Protein AF-R9LZA1-F1 (afdb_monomer_lite)

Foldseek 3Di:
DPDDDPPQDPDLVSVCVVVVHDSVVSVVVQVVCLQQQQKDKDFDADPVRHTPDIDIDGHPHRDDNPPPPPDD

pLDDT: mean 79.56, std 16.11, range [39.75, 94.44]

Sequence (72 aa):
MLLLLEEWDYTVQGLTYINREQVNAIRQAVHELERAGYIVRARERDSRGRLRGAEYTIYEQPQVPSAFPALN

Secondary structure (DSSP, 8-state):
-----TT---SHHHHHHHHT--HHHHHHHHHHHHHTTSEEEEEEE-TTS-EEEEEEEE-SS-----------

Structure (mmCIF, N/CA/C/O backbone):
data_AF-R9LZA1-F1
#
_entry.id   AF-R9LZA1-F1
#
loop_
_atom_site.group_PDB
_atom_site.id
_atom_site.type_symbol
_atom_site.label_atom_id
_atom_site.label_alt_id
_atom_site.label_comp_id
_atom_site.label_asym_id
_atom_site.label_entity_id
_atom_site.label_seq_id
_atom_site.pdbx_PDB_ins_code
_atom_site.Cartn_x
_atom_site.Cartn_y
_atom_site.Cartn_z
_atom_site.occupancy
_atom_site.B_iso_or_equiv
_atom_site.auth_seq_id
_atom_site.auth_comp_id
_atom_site.auth_asym_id
_atom_site.auth_atom_id
_atom_site.pdbx_PDB_model_num
ATOM 1 N N . MET A 1 1 ? -12.977 11.051 -8.571 1.00 39.75 1 MET A N 1
ATOM 2 C CA . MET A 1 1 ? -12.614 9.990 -9.539 1.00 39.75 1 MET A CA 1
ATOM 3 C C . MET A 1 1 ? -11.203 10.271 -10.024 1.00 39.75 1 MET A C 1
ATOM 5 O O . MET A 1 1 ? -11.019 11.205 -10.794 1.00 39.75 1 MET A O 1
ATOM 9 N N . LEU A 1 2 ? -10.207 9.543 -9.512 1.00 44.75 2 LEU A N 1
ATOM 10 C CA . LEU A 1 2 ? -8.857 9.590 -10.072 1.00 44.75 2 LEU A CA 1
ATOM 11 C C . LEU A 1 2 ? -8.906 8.822 -11.397 1.00 44.75 2 LEU A C 1
ATOM 13 O O . LEU A 1 2 ? -9.113 7.612 -11.407 1.00 44.75 2 LEU A O 1
ATOM 17 N N . LEU A 1 3 ? -8.827 9.549 -12.510 1.00 42.97 3 LEU A N 1
ATOM 18 C CA . LEU A 1 3 ? -8.687 8.968 -13.840 1.00 42.97 3 LEU A CA 1
ATOM 19 C C . LEU A 1 3 ? -7.307 8.303 -13.886 1.00 42.97 3 LEU A C 1
ATOM 21 O O . LEU A 1 3 ? -6.299 9.008 -13.877 1.00 42.97 3 LEU A O 1
ATOM 25 N N . LEU A 1 4 ? -7.261 6.966 -13.857 1.00 54.53 4 LEU A N 1
ATOM 26 C CA . LEU A 1 4 ? -6.024 6.227 -14.098 1.00 54.53 4 LEU A CA 1
ATOM 27 C C . LEU A 1 4 ? -5.529 6.604 -15.494 1.00 54.53 4 LEU A C 1
ATOM 29 O O . LEU A 1 4 ? -6.130 6.224 -16.497 1.00 54.53 4 LEU A O 1
ATOM 33 N N . LEU A 1 5 ? -4.440 7.366 -15.551 1.00 58.19 5 LEU A N 1
ATOM 34 C CA . LEU A 1 5 ? -3.637 7.440 -16.761 1.00 58.19 5 LEU A CA 1
ATOM 35 C C . LEU A 1 5 ? -3.090 6.031 -17.013 1.00 58.19 5 LEU A C 1
ATOM 37 O O . LEU A 1 5 ? -2.579 5.399 -16.089 1.00 58.19 5 LEU A O 1
ATOM 41 N N . GLU A 1 6 ? -3.198 5.556 -18.254 1.00 59.69 6 GLU A N 1
ATOM 42 C CA . GLU A 1 6 ? -2.832 4.194 -18.683 1.00 59.69 6 GLU A CA 1
ATOM 43 C C . GLU A 1 6 ? -1.354 3.823 -18.417 1.00 59.69 6 GLU A C 1
ATOM 45 O O . GLU A 1 6 ? -0.969 2.669 -18.573 1.00 59.69 6 GLU A O 1
ATOM 50 N N . GLU A 1 7 ? -0.531 4.774 -17.961 1.00 63.34 7 GLU A N 1
ATOM 51 C CA . GLU A 1 7 ? 0.915 4.629 -17.754 1.00 63.34 7 GLU A CA 1
ATOM 52 C C . GLU A 1 7 ? 1.376 4.742 -16.289 1.00 63.34 7 GLU A C 1
ATOM 54 O O . GLU A 1 7 ? 2.578 4.720 -16.020 1.00 63.34 7 GLU A O 1
ATOM 59 N N . TRP A 1 8 ? 0.474 4.896 -15.312 1.00 67.06 8 TRP A N 1
ATOM 60 C CA . TRP A 1 8 ? 0.916 5.047 -13.919 1.00 67.06 8 TRP A CA 1
ATOM 61 C C . TRP A 1 8 ? 1.333 3.708 -13.294 1.00 67.06 8 TRP A C 1
ATOM 63 O O . TRP A 1 8 ? 0.519 2.813 -13.073 1.00 67.06 8 TRP A O 1
ATOM 73 N N . ASP A 1 9 ? 2.618 3.599 -12.948 1.00 71.81 9 ASP A N 1
ATOM 74 C CA . ASP A 1 9 ? 3.158 2.501 -12.147 1.00 71.81 9 ASP A CA 1
ATOM 75 C C . ASP A 1 9 ? 2.907 2.762 -10.651 1.00 71.81 9 ASP A C 1
ATOM 77 O O . ASP A 1 9 ? 3.648 3.479 -9.974 1.00 71.81 9 ASP A O 1
ATOM 81 N N . TYR A 1 10 ? 1.837 2.161 -10.129 1.00 73.56 10 TYR A N 1
ATOM 82 C CA . TYR A 1 10 ? 1.451 2.236 -8.715 1.00 73.56 10 TYR A CA 1
ATOM 83 C C . TYR A 1 10 ? 2.224 1.262 -7.815 1.00 73.56 10 TYR A C 1
ATOM 85 O O . TYR A 1 10 ? 1.892 1.100 -6.637 1.00 73.56 10 TYR A O 1
ATOM 93 N N . THR A 1 11 ? 3.255 0.589 -8.331 1.00 82.81 11 THR A N 1
ATOM 94 C CA . THR A 1 11 ? 4.145 -0.189 -7.474 1.0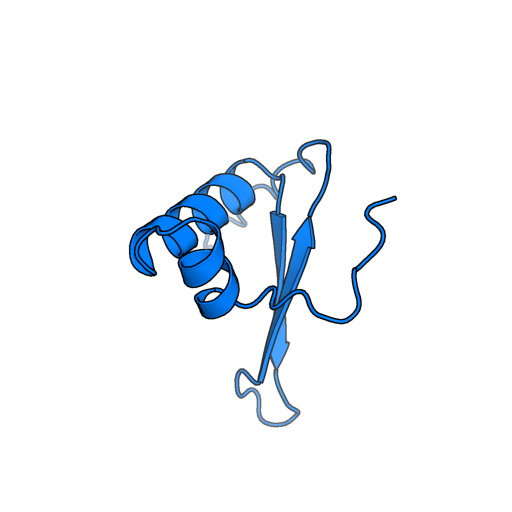0 82.81 11 THR A CA 1
ATOM 95 C C . THR A 1 11 ? 4.962 0.739 -6.577 1.00 82.81 11 THR A C 1
ATOM 97 O O . THR A 1 11 ? 5.183 1.915 -6.862 1.00 82.81 11 THR A O 1
ATOM 100 N N . VAL A 1 12 ? 5.494 0.189 -5.484 1.00 82.50 12 VAL A N 1
ATOM 101 C CA . VAL A 1 12 ? 6.438 0.919 -4.622 1.00 82.50 12 VAL A CA 1
ATOM 102 C C . VAL A 1 12 ? 7.629 1.458 -5.430 1.00 82.50 12 VAL A C 1
ATOM 104 O O . VAL A 1 12 ? 8.131 2.531 -5.115 1.00 82.50 12 VAL A O 1
ATOM 107 N N . GLN A 1 13 ? 8.068 0.748 -6.476 1.00 83.44 13 GLN A N 1
ATOM 108 C CA . GLN A 1 13 ? 9.164 1.192 -7.341 1.00 83.44 13 GLN A CA 1
ATOM 109 C C . GLN A 1 13 ? 8.759 2.383 -8.218 1.00 83.44 13 GLN A C 1
ATOM 111 O O . GLN A 1 13 ? 9.499 3.367 -8.265 1.00 83.44 13 GLN A O 1
ATOM 116 N N . GLY A 1 14 ? 7.578 2.337 -8.839 1.00 84.38 14 GLY A N 1
ATOM 117 C CA . GLY A 1 14 ? 7.034 3.463 -9.599 1.00 84.38 14 GLY A CA 1
ATOM 118 C C . GLY A 1 14 ? 6.831 4.709 -8.735 1.00 84.38 14 GLY A C 1
ATOM 119 O O . GLY A 1 14 ? 7.267 5.803 -9.094 1.00 84.38 14 GLY A O 1
ATOM 120 N N . LEU A 1 15 ? 6.298 4.542 -7.521 1.00 85.56 15 LEU A N 1
ATOM 121 C CA . LEU A 1 15 ? 6.134 5.635 -6.557 1.00 85.56 15 LEU A CA 1
ATOM 122 C C . LEU A 1 15 ? 7.471 6.240 -6.102 1.00 85.56 15 LEU A C 1
ATOM 124 O O . LEU A 1 15 ? 7.563 7.460 -5.962 1.00 85.56 15 LEU A O 1
ATOM 128 N N . THR A 1 16 ? 8.506 5.419 -5.901 1.00 85.81 16 THR A N 1
ATOM 129 C CA . THR A 1 16 ? 9.879 5.879 -5.628 1.00 85.81 16 THR A CA 1
ATOM 130 C C . THR A 1 16 ? 10.407 6.734 -6.777 1.00 85.81 16 THR A C 1
ATOM 132 O O . THR A 1 16 ? 10.947 7.812 -6.535 1.00 85.81 16 THR A O 1
ATOM 135 N N . TYR A 1 17 ? 10.218 6.293 -8.022 1.00 83.81 17 TYR A N 1
ATOM 136 C CA . TYR A 1 17 ? 10.665 7.036 -9.199 1.00 83.81 17 TYR A CA 1
ATOM 137 C C . TYR A 1 17 ? 9.968 8.400 -9.324 1.00 83.81 17 TYR A C 1
ATOM 139 O O . TYR A 1 17 ? 10.632 9.417 -9.528 1.00 83.81 17 TYR A O 1
ATOM 147 N N . ILE A 1 18 ? 8.645 8.437 -9.135 1.00 84.06 18 ILE A N 1
ATOM 148 C CA . ILE A 1 18 ? 7.833 9.655 -9.281 1.00 84.06 18 ILE A CA 1
ATOM 149 C C . ILE A 1 18 ? 8.121 10.666 -8.165 1.00 84.06 18 ILE A C 1
ATOM 151 O O . ILE A 1 18 ? 8.360 11.840 -8.441 1.00 84.06 18 ILE A O 1
ATOM 155 N N . ASN A 1 19 ? 8.132 10.223 -6.904 1.00 81.69 19 ASN A N 1
ATOM 156 C CA . ASN A 1 19 ? 8.340 11.116 -5.758 1.00 81.69 19 ASN A CA 1
ATOM 157 C C . ASN A 1 19 ? 9.817 11.475 -5.546 1.00 81.69 19 ASN A C 1
ATOM 159 O O . ASN A 1 19 ? 10.114 12.363 -4.755 1.00 81.69 19 ASN A O 1
ATOM 163 N N . ARG A 1 20 ? 10.741 10.805 -6.255 1.00 84.62 20 ARG A N 1
ATOM 164 C CA . ARG A 1 20 ? 12.200 10.914 -6.063 1.00 84.62 20 ARG A CA 1
ATOM 165 C C . ARG A 1 20 ? 12.638 10.584 -4.633 1.00 84.62 20 ARG A C 1
ATOM 167 O O . ARG A 1 20 ? 13.665 11.062 -4.160 1.00 84.62 20 ARG A O 1
ATOM 174 N N . GLU A 1 21 ? 11.861 9.737 -3.973 1.00 86.44 21 GLU A N 1
ATOM 175 C CA . GLU A 1 21 ? 12.074 9.293 -2.602 1.00 86.44 21 GLU A CA 1
ATOM 176 C C . GLU A 1 21 ? 12.590 7.860 -2.579 1.00 86.44 21 GLU A C 1
ATOM 178 O O . GLU A 1 21 ? 12.275 7.050 -3.451 1.00 86.44 21 GLU A O 1
ATOM 183 N N . GLN A 1 22 ? 13.351 7.506 -1.546 1.00 89.31 22 GLN A N 1
ATOM 184 C CA . GLN A 1 22 ? 13.860 6.142 -1.412 1.00 89.31 22 GLN A CA 1
ATOM 185 C C . GLN A 1 22 ? 12.725 5.135 -1.165 1.00 89.31 22 GLN A C 1
ATOM 187 O O . GLN A 1 22 ? 11.723 5.436 -0.519 1.00 89.31 22 GLN A O 1
ATOM 192 N N . VAL A 1 23 ? 12.922 3.886 -1.599 1.00 87.75 23 VAL A N 1
ATOM 193 C CA . VAL A 1 23 ? 11.950 2.785 -1.429 1.00 87.75 23 VAL A CA 1
ATOM 194 C C . VAL A 1 23 ? 11.484 2.633 0.022 1.00 87.75 23 VAL A C 1
ATOM 196 O O . VAL A 1 23 ? 10.310 2.371 0.273 1.00 87.75 23 VAL A O 1
ATOM 199 N N . ASN A 1 24 ? 12.382 2.823 0.990 1.00 91.19 24 ASN A N 1
ATOM 200 C CA . ASN A 1 24 ? 12.035 2.727 2.407 1.00 91.19 24 ASN A CA 1
ATOM 201 C C . ASN A 1 24 ? 11.134 3.880 2.871 1.00 91.19 24 ASN A C 1
ATOM 203 O O . ASN A 1 24 ? 10.227 3.640 3.663 1.00 91.19 24 ASN A O 1
ATOM 207 N N . ALA A 1 25 ? 11.334 5.094 2.348 1.00 90.19 25 ALA A N 1
ATOM 208 C CA . ALA A 1 25 ? 10.489 6.244 2.657 1.00 90.19 25 ALA A CA 1
ATOM 209 C C . ALA A 1 25 ? 9.066 6.038 2.117 1.00 90.19 25 ALA A C 1
ATOM 211 O O . ALA A 1 25 ? 8.099 6.211 2.854 1.00 90.19 25 ALA A O 1
ATOM 212 N N . ILE A 1 26 ? 8.931 5.540 0.881 1.00 90.62 26 ILE A N 1
ATOM 213 C CA . ILE A 1 26 ? 7.623 5.196 0.302 1.00 90.62 26 ILE A CA 1
ATOM 214 C C . ILE A 1 26 ? 6.920 4.104 1.115 1.00 90.62 26 ILE A C 1
ATOM 216 O O . ILE A 1 26 ? 5.739 4.234 1.430 1.00 90.62 26 ILE A O 1
ATOM 220 N N . ARG A 1 27 ? 7.632 3.035 1.502 1.00 90.88 27 ARG A N 1
ATOM 221 C CA . ARG A 1 27 ? 7.045 1.977 2.348 1.00 90.88 27 ARG A CA 1
ATOM 222 C C . ARG A 1 27 ? 6.554 2.522 3.683 1.00 90.88 27 ARG A C 1
ATOM 224 O O . ARG A 1 27 ? 5.488 2.113 4.136 1.00 90.88 27 ARG A O 1
ATOM 231 N N . GLN A 1 28 ? 7.323 3.418 4.294 1.00 94.44 28 GLN A N 1
ATOM 232 C CA . GLN A 1 28 ? 6.966 4.017 5.570 1.00 94.44 28 GLN A CA 1
ATOM 233 C C . GLN A 1 28 ? 5.731 4.912 5.438 1.00 94.44 28 GLN A C 1
ATOM 235 O O . GLN A 1 28 ? 4.795 4.754 6.214 1.00 94.44 28 GLN A O 1
ATOM 240 N N . ALA A 1 29 ? 5.670 5.754 4.404 1.00 91.62 29 ALA A N 1
ATOM 241 C CA . ALA A 1 29 ? 4.504 6.588 4.127 1.00 91.62 29 ALA A CA 1
ATOM 242 C C . ALA A 1 29 ? 3.235 5.746 3.903 1.00 91.62 29 ALA A C 1
ATOM 244 O O . ALA A 1 29 ? 2.195 6.010 4.504 1.00 91.62 29 ALA A O 1
ATOM 245 N N . VAL A 1 30 ? 3.323 4.674 3.103 1.00 91.12 30 VAL A N 1
ATOM 246 C CA . VAL A 1 30 ? 2.201 3.738 2.902 1.00 91.12 30 VAL A CA 1
ATOM 247 C C . VAL A 1 30 ? 1.783 3.095 4.225 1.00 91.12 30 VAL A C 1
ATOM 249 O O . VAL A 1 30 ? 0.593 2.996 4.508 1.00 91.12 30 VAL A O 1
ATOM 252 N N . HIS A 1 31 ? 2.739 2.692 5.065 1.00 92.06 31 HIS A N 1
ATOM 253 C CA . HIS A 1 31 ? 2.441 2.102 6.367 1.00 92.06 31 HIS A CA 1
ATOM 254 C C . HIS A 1 31 ? 1.759 3.087 7.331 1.00 92.06 31 HIS A C 1
ATOM 256 O O . HIS A 1 31 ? 0.839 2.709 8.055 1.00 92.06 31 HIS A O 1
ATOM 262 N N . GLU A 1 32 ? 2.178 4.349 7.342 1.00 94.12 32 GLU A N 1
ATOM 263 C CA . GLU A 1 32 ? 1.559 5.398 8.155 1.00 94.12 32 GLU A CA 1
ATOM 264 C C . GLU A 1 32 ? 0.125 5.690 7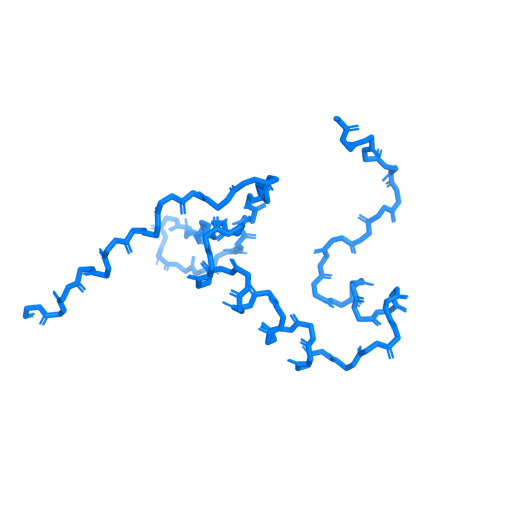.698 1.00 94.12 32 GLU A C 1
ATOM 266 O O . GLU A 1 32 ? -0.774 5.780 8.534 1.00 94.12 32 GLU A O 1
ATOM 271 N N . LEU A 1 33 ? -0.117 5.728 6.384 1.00 93.12 33 LEU A N 1
ATOM 272 C CA . LEU A 1 33 ? -1.458 5.869 5.812 1.00 93.12 33 LEU A CA 1
ATOM 273 C C . LEU A 1 33 ? -2.349 4.648 6.085 1.00 93.12 33 LEU A C 1
ATOM 275 O O . LEU A 1 33 ? -3.535 4.822 6.368 1.00 93.12 33 LEU A O 1
ATOM 279 N N . GLU A 1 34 ? -1.794 3.429 6.062 1.00 92.50 34 GLU A N 1
ATOM 280 C CA . GLU A 1 34 ? -2.496 2.213 6.505 1.00 92.50 34 GLU A CA 1
ATOM 281 C C . GLU A 1 34 ? -2.938 2.355 7.972 1.00 92.50 34 GLU A C 1
ATOM 283 O O . GLU A 1 34 ? -4.103 2.146 8.304 1.00 92.50 34 GLU A O 1
ATOM 288 N N . ARG A 1 35 ? -2.024 2.766 8.863 1.00 91.75 35 ARG A N 1
ATOM 289 C CA . ARG A 1 35 ? -2.317 2.940 10.298 1.00 91.75 35 ARG A CA 1
ATOM 290 C C . ARG A 1 35 ? -3.323 4.050 10.575 1.00 91.75 35 ARG A C 1
ATOM 292 O O . ARG A 1 35 ? -4.102 3.936 11.517 1.00 91.75 35 ARG A O 1
ATOM 299 N N . ALA A 1 36 ? -3.290 5.111 9.779 1.00 92.50 36 ALA A N 1
ATOM 300 C CA . ALA A 1 36 ? -4.229 6.217 9.873 1.00 92.50 36 ALA A CA 1
ATOM 301 C C . ALA A 1 36 ? -5.605 5.893 9.258 1.00 92.50 36 ALA A C 1
ATOM 303 O O . ALA A 1 36 ? -6.529 6.684 9.419 1.00 92.50 36 ALA A O 1
ATOM 304 N N . GLY A 1 37 ? -5.761 4.742 8.592 1.00 92.62 37 GLY A N 1
ATOM 305 C CA . GLY A 1 37 ? -7.028 4.280 8.015 1.00 92.62 37 GLY A CA 1
ATOM 306 C C . GLY A 1 37 ? -7.289 4.752 6.583 1.00 92.62 37 GLY A C 1
ATOM 307 O O . GLY A 1 37 ? -8.352 4.479 6.035 1.00 92.62 37 GLY A O 1
ATOM 308 N N . TYR A 1 38 ? -6.345 5.444 5.948 1.00 93.81 38 TYR A N 1
ATOM 309 C CA . TYR A 1 38 ? -6.499 5.920 4.568 1.00 93.81 38 TYR A CA 1
ATOM 310 C C . TYR A 1 38 ? -6.192 4.843 3.529 1.00 93.81 38 TYR A C 1
ATOM 312 O O . TYR A 1 38 ? -6.660 4.933 2.398 1.00 93.81 38 TYR A O 1
ATOM 320 N N . ILE A 1 39 ? -5.411 3.825 3.897 1.00 92.38 39 ILE A N 1
ATOM 321 C CA . ILE A 1 39 ? -5.090 2.697 3.023 1.00 92.38 39 ILE A CA 1
ATOM 322 C C . IL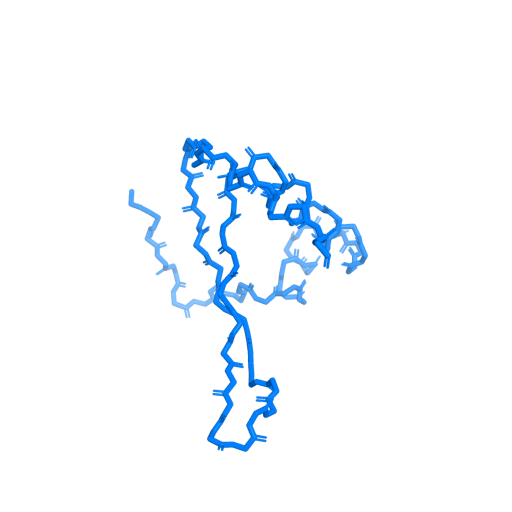E A 1 39 ? -5.539 1.397 3.680 1.00 92.38 39 ILE A C 1
ATOM 324 O O . ILE A 1 39 ? -5.206 1.115 4.828 1.00 92.38 39 ILE A O 1
ATOM 328 N N . VAL A 1 40 ? -6.243 0.562 2.922 1.00 90.12 40 VAL A N 1
ATOM 329 C CA . VAL A 1 40 ? -6.531 -0.823 3.299 1.00 90.12 40 VAL A CA 1
ATOM 330 C C . VAL A 1 40 ? -5.753 -1.748 2.376 1.00 90.12 40 VAL A C 1
ATOM 332 O O . VAL A 1 40 ? -5.829 -1.621 1.155 1.00 90.12 40 VAL A O 1
ATOM 335 N N . ARG A 1 41 ? -5.000 -2.687 2.959 1.00 89.69 41 ARG A N 1
ATOM 336 C CA . ARG A 1 41 ? -4.213 -3.676 2.215 1.00 89.69 41 ARG A CA 1
ATOM 337 C C . ARG A 1 41 ? -4.836 -5.063 2.308 1.00 89.69 41 ARG A C 1
ATOM 339 O O . ARG A 1 41 ? -4.823 -5.673 3.380 1.00 89.69 41 ARG A O 1
ATOM 346 N N . ALA A 1 42 ? -5.247 -5.611 1.172 1.00 87.94 42 ALA A N 1
ATOM 347 C CA . ALA A 1 42 ? -5.595 -7.018 1.031 1.00 87.94 42 ALA A CA 1
ATOM 348 C C . ALA A 1 42 ? -4.38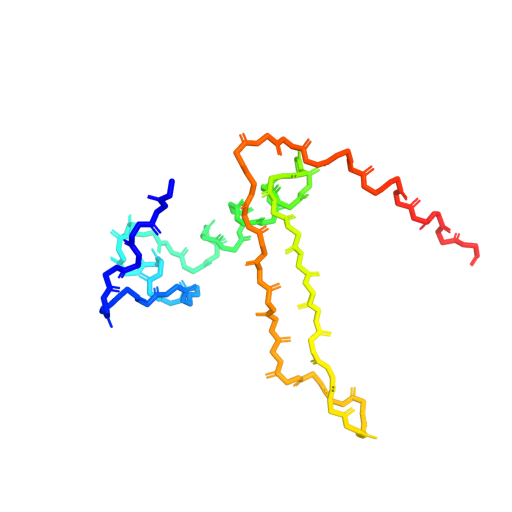3 -7.799 0.503 1.00 87.94 42 ALA A C 1
ATOM 350 O O . ALA A 1 42 ? -3.712 -7.381 -0.436 1.00 87.94 42 ALA A O 1
ATOM 351 N N . ARG A 1 43 ? -4.051 -8.930 1.131 1.00 87.94 43 ARG A N 1
ATOM 352 C CA . ARG A 1 43 ? -2.959 -9.807 0.681 1.00 87.94 43 ARG A CA 1
ATOM 353 C C . ARG A 1 43 ? -3.545 -10.993 -0.061 1.00 87.94 43 ARG A C 1
ATOM 355 O O . ARG A 1 43 ? -4.222 -11.814 0.553 1.00 87.94 43 ARG A O 1
ATOM 362 N N . GLU A 1 44 ? -3.223 -11.120 -1.339 1.00 86.44 44 GLU A N 1
ATOM 363 C CA . GLU A 1 44 ? -3.640 -12.273 -2.126 1.00 86.44 44 GLU A CA 1
ATOM 364 C C . GLU A 1 44 ? -2.721 -13.462 -1.864 1.00 86.44 44 GLU A C 1
ATOM 366 O O . GLU A 1 44 ? -1.486 -13.353 -1.888 1.00 86.44 44 GLU A O 1
ATOM 371 N N . ARG A 1 45 ? -3.334 -14.622 -1.626 1.00 88.50 45 ARG A N 1
ATOM 372 C CA . ARG A 1 45 ? -2.637 -15.901 -1.512 1.00 88.50 45 ARG A CA 1
ATOM 373 C C . ARG A 1 45 ? -3.134 -16.854 -2.587 1.00 88.50 45 ARG A C 1
ATOM 375 O O . ARG A 1 45 ? -4.315 -16.856 -2.914 1.00 88.50 45 ARG A O 1
ATOM 382 N N . ASP A 1 46 ? -2.230 -17.661 -3.127 1.00 86.44 46 ASP A N 1
ATOM 383 C CA . ASP A 1 46 ? -2.601 -18.733 -4.047 1.00 86.44 46 ASP A CA 1
ATOM 384 C C . ASP A 1 46 ? -3.263 -19.914 -3.309 1.00 86.44 46 ASP A C 1
ATOM 386 O O . ASP A 1 46 ? -3.311 -19.969 -2.077 1.00 86.44 46 ASP A O 1
ATOM 390 N N . SER A 1 47 ? -3.742 -20.904 -4.066 1.00 86.50 47 SER A N 1
ATOM 391 C CA . SER A 1 47 ? -4.347 -22.130 -3.520 1.00 86.50 47 SER A CA 1
ATOM 392 C C . SER A 1 47 ? -3.388 -22.987 -2.680 1.00 86.50 47 SER A C 1
ATOM 394 O O . SER A 1 47 ? -3.818 -23.936 -2.031 1.00 86.50 47 SER A O 1
ATOM 396 N N . ARG A 1 48 ? -2.090 -22.657 -2.670 1.00 87.19 48 ARG A N 1
ATOM 397 C CA . ARG A 1 48 ? -1.040 -23.288 -1.859 1.00 87.19 48 ARG A CA 1
ATOM 398 C C . ARG A 1 48 ? -0.605 -22.399 -0.686 1.00 87.19 48 ARG A C 1
ATOM 400 O O . ARG A 1 48 ? 0.376 -22.711 -0.016 1.00 87.19 48 ARG A O 1
ATOM 407 N N . GLY A 1 49 ? -1.308 -21.292 -0.439 1.00 84.31 49 GLY A N 1
ATOM 408 C CA . GLY A 1 49 ? -1.052 -20.354 0.651 1.00 84.31 49 GLY A CA 1
ATOM 409 C C . GLY A 1 49 ? 0.130 -19.402 0.432 1.00 84.31 49 GLY A C 1
ATOM 410 O O . GLY A 1 49 ? 0.458 -18.637 1.347 1.00 84.31 49 GLY A O 1
ATOM 411 N N . ARG A 1 50 ? 0.777 -19.405 -0.741 1.00 88.00 50 ARG A N 1
ATOM 412 C CA . ARG A 1 50 ? 1.896 -18.499 -1.048 1.00 88.00 50 ARG A CA 1
ATOM 413 C C . ARG A 1 50 ? 1.377 -17.100 -1.331 1.00 88.00 50 ARG A C 1
ATOM 415 O O . ARG A 1 50 ? 0.348 -16.938 -1.978 1.00 88.00 50 ARG A O 1
ATOM 422 N N . LEU A 1 51 ? 2.110 -16.092 -0.864 1.00 85.38 51 LEU A N 1
ATOM 423 C CA . LEU A 1 51 ? 1.789 -14.696 -1.140 1.00 85.38 51 LEU A CA 1
ATOM 424 C C . LEU A 1 51 ? 1.985 -14.421 -2.635 1.00 85.38 51 LEU A C 1
ATOM 426 O O . LEU A 1 51 ? 3.083 -14.623 -3.152 1.00 85.38 51 LEU A O 1
ATOM 430 N N . ARG A 1 52 ? 0.931 -13.964 -3.311 1.00 87.44 52 ARG A N 1
ATOM 431 C CA . ARG A 1 52 ? 0.978 -13.611 -4.733 1.00 87.44 52 ARG A CA 1
ATOM 432 C C . ARG A 1 52 ? 1.134 -12.119 -4.974 1.00 87.44 52 ARG A C 1
ATOM 434 O O . ARG A 1 52 ? 1.773 -11.724 -5.941 1.00 87.44 52 ARG A O 1
ATOM 441 N N . GLY A 1 53 ? 0.591 -11.311 -4.076 1.00 84.81 53 GLY A N 1
ATOM 442 C CA . GLY A 1 53 ? 0.619 -9.868 -4.202 1.00 84.81 53 GLY A CA 1
ATOM 443 C C . GLY A 1 53 ? -0.123 -9.192 -3.064 1.00 84.81 53 GLY A C 1
ATOM 444 O O . GLY A 1 53 ? -0.515 -9.824 -2.076 1.00 84.81 53 GLY A O 1
ATOM 445 N N . ALA A 1 54 ? -0.289 -7.886 -3.214 1.00 85.31 54 ALA A N 1
ATOM 446 C CA . ALA A 1 54 ? -1.111 -7.084 -2.335 1.00 85.31 54 ALA A CA 1
ATOM 447 C C . ALA A 1 54 ? -1.906 -6.082 -3.168 1.00 85.31 54 ALA A C 1
ATOM 449 O O . ALA A 1 54 ? -1.340 -5.393 -4.014 1.00 85.31 54 ALA A O 1
ATOM 450 N N . GLU A 1 55 ? -3.201 -6.017 -2.899 1.00 86.19 55 GLU A N 1
ATOM 451 C CA . GLU A 1 55 ? -4.092 -4.984 -3.398 1.00 86.19 55 GLU A CA 1
ATOM 452 C C . GLU A 1 55 ? -4.207 -3.892 -2.333 1.00 86.19 55 GLU A C 1
ATOM 454 O O . GLU A 1 55 ? -4.307 -4.176 -1.134 1.00 86.19 55 GLU A O 1
ATOM 459 N N . TYR A 1 56 ? -4.165 -2.640 -2.775 1.00 86.88 56 TYR A N 1
ATOM 460 C CA . TYR A 1 56 ? -4.251 -1.470 -1.915 1.00 86.88 56 TYR A CA 1
ATOM 461 C C . TYR A 1 56 ? -5.459 -0.641 -2.329 1.00 86.88 56 TYR A C 1
ATOM 463 O O . TYR A 1 56 ? -5.538 -0.178 -3.463 1.00 86.88 56 TYR A O 1
ATOM 471 N N . THR A 1 57 ? -6.387 -0.432 -1.402 1.00 88.94 57 THR A N 1
ATOM 472 C CA . THR A 1 57 ? -7.504 0.500 -1.579 1.00 88.94 57 THR A CA 1
ATOM 473 C C . THR A 1 57 ? -7.192 1.792 -0.839 1.00 88.94 57 THR A C 1
ATOM 475 O O . THR A 1 57 ? -6.893 1.757 0.354 1.00 88.94 57 THR A O 1
ATOM 478 N N . ILE A 1 58 ? -7.250 2.920 -1.546 1.00 89.44 58 ILE A N 1
ATOM 479 C CA . ILE A 1 58 ? -6.979 4.255 -1.005 1.00 89.44 58 ILE A CA 1
ATOM 480 C C . ILE A 1 58 ? -8.310 4.983 -0.818 1.00 89.44 58 ILE A C 1
ATOM 482 O O . ILE A 1 58 ? -9.127 5.029 -1.737 1.00 89.44 58 ILE A O 1
ATOM 486 N N . TYR A 1 59 ? -8.511 5.571 0.357 1.00 89.25 59 TYR A N 1
ATOM 487 C CA . TYR A 1 59 ? -9.708 6.320 0.718 1.00 89.25 59 TYR A CA 1
ATOM 488 C C . TYR A 1 59 ? -9.380 7.794 0.951 1.00 89.25 59 TYR A C 1
ATOM 490 O O . TYR A 1 59 ? -8.324 8.133 1.480 1.00 89.25 59 TYR A O 1
ATOM 498 N N . GLU A 1 60 ? -10.313 8.677 0.598 1.00 92.19 60 GLU A N 1
ATOM 499 C CA . GLU A 1 60 ? -10.196 10.119 0.869 1.00 92.19 60 GLU A CA 1
ATOM 500 C C . GLU A 1 60 ? -10.417 10.453 2.353 1.00 92.19 60 GLU A C 1
ATOM 502 O O . GLU A 1 60 ? -9.887 11.436 2.863 1.00 92.19 60 GLU A O 1
ATOM 507 N N . GLN A 1 61 ? -11.188 9.620 3.056 1.00 92.19 61 GLN A N 1
ATOM 508 C CA . GLN A 1 61 ? -11.419 9.708 4.495 1.00 92.19 61 GLN A CA 1
ATOM 509 C C . GLN A 1 61 ? -10.950 8.423 5.176 1.00 92.19 61 GLN A C 1
ATOM 511 O O . GLN A 1 61 ? -11.108 7.340 4.595 1.00 92.19 61 GLN A O 1
ATOM 516 N N . PRO A 1 62 ? -10.414 8.517 6.405 1.00 92.44 62 PRO A N 1
ATOM 517 C CA . PRO A 1 62 ? -9.903 7.354 7.099 1.00 92.44 62 PRO A CA 1
ATOM 518 C C . PRO A 1 62 ? -11.055 6.387 7.366 1.00 92.44 62 PRO A C 1
ATOM 520 O O . PRO A 1 62 ? -12.044 6.726 8.018 1.00 92.44 62 PRO A O 1
ATOM 523 N N . GLN A 1 63 ? -10.928 5.171 6.848 1.00 87.62 63 GLN A N 1
ATOM 524 C CA . GLN A 1 63 ? -11.792 4.075 7.242 1.00 87.62 63 GLN A CA 1
ATOM 525 C C . GLN A 1 63 ? -11.462 3.761 8.693 1.00 87.62 63 GLN A C 1
ATOM 527 O O . GLN A 1 63 ? -10.284 3.638 9.036 1.00 87.62 63 GLN A O 1
ATOM 532 N N . VAL A 1 64 ? -12.496 3.702 9.540 1.00 71.75 64 VAL A N 1
ATOM 533 C CA . VAL A 1 64 ? -12.376 3.442 10.981 1.00 71.75 64 VAL A CA 1
ATOM 534 C C . VAL A 1 64 ? -11.313 2.362 11.172 1.00 71.75 64 VAL A C 1
ATOM 536 O 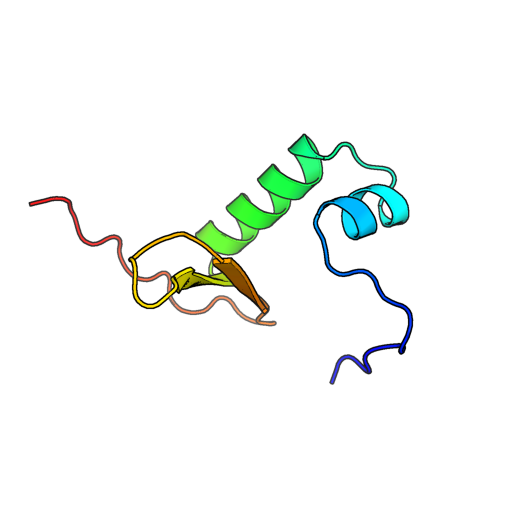O . VAL A 1 64 ? -11.490 1.277 10.606 1.00 71.75 64 VAL A O 1
ATOM 539 N N . PRO A 1 65 ? -10.190 2.645 11.863 1.00 59.75 65 PRO A N 1
ATOM 540 C CA . PRO A 1 65 ? -9.108 1.686 11.948 1.00 59.75 65 PRO A CA 1
ATOM 541 C C . PRO A 1 65 ? -9.713 0.415 12.513 1.00 59.75 65 PRO A C 1
ATOM 543 O O . PRO A 1 65 ? -10.303 0.461 13.594 1.00 59.75 65 PRO A O 1
ATOM 546 N N . SER A 1 66 ? -9.633 -0.688 11.761 1.00 53.00 66 SER A N 1
ATOM 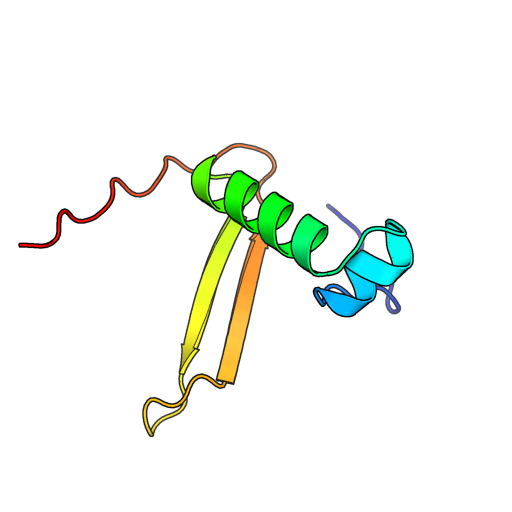547 C CA . SER A 1 66 ? -9.907 -2.019 12.290 1.00 53.00 66 SER A CA 1
ATOM 548 C C . SER A 1 66 ? -9.167 -2.083 13.614 1.00 53.00 66 SER A C 1
ATOM 550 O O . SER A 1 66 ? -7.934 -2.140 13.611 1.00 53.00 66 SER A O 1
ATOM 552 N N . ALA A 1 67 ? -9.902 -1.992 14.727 1.00 53.62 67 ALA A N 1
ATOM 553 C CA . ALA A 1 67 ? -9.344 -2.156 16.050 1.00 53.62 67 ALA A CA 1
ATOM 554 C C . ALA A 1 67 ? -8.565 -3.462 15.977 1.00 53.62 67 ALA A C 1
ATOM 556 O O . ALA A 1 67 ? -9.136 -4.497 15.633 1.00 53.62 67 ALA A O 1
ATOM 557 N N . PHE A 1 68 ? -7.243 -3.364 16.123 1.00 50.25 68 PHE A N 1
ATOM 558 C CA . PHE A 1 68 ? -6.335 -4.498 16.088 1.00 50.25 68 PHE A CA 1
ATOM 559 C C . PHE A 1 68 ? -7.014 -5.679 16.792 1.00 50.25 68 PHE A C 1
ATOM 561 O O . PHE A 1 68 ? -7.428 -5.491 17.941 1.00 50.25 68 PHE A O 1
ATOM 568 N N . PRO A 1 69 ? -7.169 -6.869 16.177 1.00 44.72 69 PRO A N 1
ATOM 569 C CA . PRO A 1 69 ? -7.483 -8.017 16.995 1.00 44.72 69 PRO A CA 1
ATOM 570 C C . PRO A 1 69 ? -6.272 -8.162 17.913 1.00 44.72 69 PRO A C 1
ATOM 572 O O . PRO A 1 69 ? -5.153 -8.404 17.450 1.00 44.72 69 PRO A O 1
ATOM 575 N N . ALA A 1 70 ? -6.476 -7.880 19.201 1.00 47.19 70 ALA A N 1
ATOM 576 C CA . ALA A 1 70 ? -5.518 -8.229 20.226 1.00 47.19 70 ALA A CA 1
ATOM 577 C C . ALA A 1 70 ? -5.163 -9.699 19.991 1.00 47.19 70 ALA A C 1
ATOM 579 O O . ALA A 1 70 ? -6.050 -10.540 19.833 1.00 47.19 70 ALA A O 1
ATOM 580 N N . LEU A 1 71 ? -3.869 -9.970 19.857 1.00 43.03 71 LEU A N 1
ATOM 581 C CA . LEU A 1 71 ? -3.353 -11.328 19.852 1.00 43.03 71 LEU A CA 1
ATOM 582 C C . LEU A 1 71 ? -3.824 -11.974 21.165 1.00 43.03 71 LEU A C 1
ATOM 584 O O . LEU A 1 71 ? -3.346 -11.582 22.228 1.00 43.03 71 LEU A O 1
ATOM 588 N N . ASN A 1 72 ? -4.811 -12.870 21.072 1.00 41.06 72 ASN A N 1
ATOM 589 C CA . ASN A 1 72 ? -5.171 -13.807 22.138 1.00 41.06 72 ASN A CA 1
ATOM 590 C C . ASN A 1 72 ? -4.132 -14.925 22.197 1.00 41.06 72 ASN A C 1
ATOM 592 O O . ASN A 1 72 ? -3.727 -15.391 21.105 1.00 41.06 72 ASN A O 1
#

Radius of gyration: 14.36 Å; chains: 1; bounding box: 26×34×41 Å